Protein AF-A0A0S1RTT5-F1 (afdb_monomer)

Structure (mmCIF, N/CA/C/O backbone):
data_AF-A0A0S1RTT5-F1
#
_entry.id   AF-A0A0S1RTT5-F1
#
loop_
_atom_site.group_PDB
_atom_site.id
_atom_site.type_symbol
_atom_site.label_atom_id
_atom_site.label_alt_id
_atom_site.label_comp_id
_atom_site.label_asym_id
_atom_site.label_entity_id
_atom_site.label_seq_id
_atom_site.pdbx_PDB_ins_code
_atom_site.Cartn_x
_atom_site.Cartn_y
_atom_site.Cartn_z
_atom_site.occupancy
_atom_site.B_iso_or_equiv
_atom_site.auth_seq_id
_atom_site.auth_comp_id
_atom_site.auth_asym_id
_atom_site.auth_atom_id
_atom_site.pdbx_PDB_model_num
ATOM 1 N N . ARG A 1 1 ? -15.725 -3.864 20.107 1.00 83.31 1 ARG A N 1
ATOM 2 C CA . ARG A 1 1 ? -15.408 -2.866 21.164 1.00 83.31 1 ARG A CA 1
ATOM 3 C C . ARG A 1 1 ? -13.893 -2.830 21.375 1.00 83.31 1 ARG A C 1
ATOM 5 O O . ARG A 1 1 ? -13.273 -3.874 21.237 1.00 83.31 1 ARG A O 1
ATOM 12 N N . ILE A 1 2 ? -13.290 -1.666 21.644 1.00 86.31 2 ILE A N 1
ATOM 13 C CA . ILE A 1 2 ? -11.880 -1.588 22.083 1.00 86.31 2 ILE A CA 1
ATOM 14 C C . ILE A 1 2 ? -11.825 -2.014 23.551 1.00 86.31 2 ILE A C 1
ATOM 16 O O . ILE A 1 2 ? -12.569 -1.468 24.365 1.00 86.31 2 ILE A O 1
ATOM 20 N N . LEU A 1 3 ? -11.019 -3.033 23.853 1.00 90.19 3 LEU A N 1
ATOM 21 C CA . LEU A 1 3 ? -10.910 -3.609 25.198 1.00 90.19 3 LEU A CA 1
ATOM 22 C C . LEU A 1 3 ? -9.816 -2.930 26.029 1.00 90.19 3 LEU A C 1
ATOM 24 O O . LEU A 1 3 ? -9.979 -2.773 27.232 1.00 90.19 3 LEU A O 1
ATOM 28 N N . PHE A 1 4 ? -8.739 -2.493 25.376 1.00 90.25 4 PHE A N 1
ATOM 29 C CA . PHE A 1 4 ? -7.617 -1.794 25.987 1.00 90.25 4 PHE A CA 1
ATOM 30 C C . PHE A 1 4 ? -7.040 -0.781 24.992 1.00 90.25 4 PHE A C 1
ATOM 32 O O . PHE A 1 4 ? -6.995 -1.053 23.791 1.00 90.25 4 PHE A O 1
ATOM 39 N N . GLN A 1 5 ? -6.624 0.382 25.488 1.00 89.00 5 GLN A N 1
ATOM 40 C CA . GLN A 1 5 ? -5.957 1.424 24.711 1.00 89.00 5 GLN A CA 1
ATOM 41 C C . GLN A 1 5 ? -4.853 2.039 25.571 1.00 89.00 5 GLN A C 1
ATOM 43 O O . GLN A 1 5 ? -5.109 2.451 26.700 1.00 89.00 5 GLN A O 1
ATOM 48 N N . GLN A 1 6 ? -3.648 2.130 25.015 1.00 90.75 6 GLN A N 1
ATOM 49 C CA . GLN A 1 6 ? -2.505 2.805 25.622 1.00 90.75 6 GLN A CA 1
ATOM 50 C C . GLN A 1 6 ? -2.054 3.944 24.700 1.00 90.75 6 GLN A C 1
ATOM 52 O O . GLN A 1 6 ? -1.915 3.743 23.497 1.00 90.75 6 GLN A O 1
ATOM 57 N N . GLY A 1 7 ? -1.851 5.135 25.268 1.00 88.06 7 GLY A N 1
ATOM 58 C CA . GLY A 1 7 ? -1.634 6.385 24.529 1.00 88.06 7 GLY A CA 1
ATOM 59 C C . GLY A 1 7 ? -2.760 7.395 24.767 1.00 88.06 7 GLY A C 1
ATOM 60 O O . GLY A 1 7 ? -3.819 7.051 25.298 1.00 88.06 7 GLY A O 1
ATOM 61 N N . THR A 1 8 ? -2.534 8.663 24.410 1.00 92.38 8 THR A N 1
ATOM 62 C CA . THR A 1 8 ? -3.574 9.691 24.553 1.00 92.38 8 THR A CA 1
ATOM 63 C C . THR A 1 8 ? -4.685 9.459 23.533 1.00 92.38 8 THR A C 1
ATOM 65 O O . THR A 1 8 ? -4.443 8.991 22.420 1.00 92.38 8 THR A O 1
ATOM 68 N N . GLN A 1 9 ? -5.921 9.819 23.888 1.00 88.00 9 GLN A N 1
ATOM 69 C CA . GLN A 1 9 ? -7.044 9.749 22.950 1.00 88.00 9 GLN A CA 1
ATOM 70 C C . GLN A 1 9 ? -6.762 10.551 21.672 1.00 88.00 9 GLN A C 1
ATOM 72 O O . GLN A 1 9 ? -7.112 10.104 20.584 1.00 88.00 9 GLN A O 1
ATOM 77 N N . GLN A 1 10 ? -6.076 11.689 21.810 1.00 93.06 10 GLN A N 1
ATOM 78 C CA . GLN A 1 10 ? -5.618 12.496 20.686 1.00 93.06 10 GLN A CA 1
ATOM 79 C C . GLN A 1 10 ? -4.647 11.719 19.791 1.00 93.06 10 GLN A C 1
ATOM 81 O O . GLN A 1 10 ? -4.915 11.600 18.604 1.00 93.06 10 GLN A O 1
ATOM 86 N N . ALA A 1 11 ? -3.583 11.124 20.339 1.00 92.75 11 ALA A N 1
ATOM 87 C CA . ALA A 1 11 ? -2.599 10.387 19.542 1.00 92.75 11 ALA A CA 1
ATOM 88 C C . ALA A 1 11 ? -3.215 9.184 18.805 1.00 92.75 11 ALA A C 1
ATOM 90 O O . ALA A 1 11 ? -2.835 8.878 17.678 1.00 92.75 11 ALA A O 1
ATOM 91 N N . CYS A 1 12 ? -4.201 8.510 19.407 1.00 94.94 12 CYS A N 1
ATOM 92 C CA . CYS A 1 12 ? -4.910 7.407 18.757 1.00 94.94 12 CYS A CA 1
ATOM 93 C C . CYS A 1 12 ? -5.889 7.868 17.656 1.00 94.94 12 CYS A C 1
ATOM 95 O O . CYS A 1 12 ? -6.221 7.074 16.774 1.00 94.94 12 CYS A O 1
ATOM 97 N N . ALA A 1 13 ? -6.360 9.117 17.707 1.00 95.81 13 ALA A N 1
ATOM 98 C CA . ALA A 1 13 ? -7.308 9.691 16.750 1.00 95.81 13 ALA A CA 1
ATOM 99 C C . ALA A 1 13 ? -6.643 10.563 15.669 1.00 95.81 13 ALA A C 1
ATOM 101 O O . ALA A 1 13 ? -7.240 10.795 14.617 1.00 95.81 13 ALA A O 1
ATOM 102 N N . GLU A 1 14 ? -5.423 11.039 15.907 1.00 97.69 14 GLU A N 1
ATOM 103 C CA . GLU A 1 14 ? -4.662 11.853 14.966 1.00 97.69 14 GLU A CA 1
ATOM 104 C C . GLU A 1 14 ? -4.209 11.023 13.762 1.00 97.69 14 GLU A C 1
ATOM 106 O O . GLU A 1 14 ? -3.814 9.861 13.889 1.00 97.69 14 GLU A O 1
ATOM 111 N N . ARG A 1 15 ? -4.310 11.610 12.565 1.00 98.31 15 ARG A N 1
ATOM 112 C CA . ARG A 1 15 ? -3.986 10.925 11.312 1.00 98.31 15 ARG A CA 1
ATOM 113 C C . ARG A 1 15 ? -2.555 11.220 10.877 1.00 98.31 15 ARG A C 1
ATOM 115 O O . ARG A 1 15 ? -2.163 12.377 10.754 1.00 98.31 15 ARG A O 1
ATOM 122 N N . TYR A 1 16 ? -1.834 10.169 10.504 1.00 97.38 16 TYR A N 1
ATOM 123 C CA . TYR A 1 16 ? -0.461 10.231 10.005 1.00 97.38 16 TYR A CA 1
ATOM 124 C C . TYR A 1 16 ? -0.344 9.554 8.644 1.00 97.38 16 TYR A C 1
ATOM 126 O O . TYR A 1 16 ? -1.254 8.852 8.203 1.00 97.38 16 TYR A O 1
ATOM 134 N N . THR A 1 17 ? 0.786 9.746 7.963 1.00 97.50 17 THR A N 1
ATOM 135 C CA . THR A 1 17 ? 1.080 8.969 6.753 1.00 97.50 17 THR A CA 1
ATOM 136 C C . THR A 1 17 ? 1.151 7.478 7.106 1.00 97.50 17 THR A C 1
ATOM 138 O O . THR A 1 17 ? 1.839 7.127 8.065 1.00 97.50 17 THR A O 1
ATOM 141 N N . PRO A 1 18 ? 0.486 6.578 6.362 1.00 98.31 18 PRO A N 1
ATOM 142 C CA . PRO A 1 18 ? 0.557 5.148 6.664 1.00 98.31 18 PRO A CA 1
ATOM 143 C C . PRO A 1 18 ? 1.911 4.525 6.292 1.00 98.31 18 PRO A C 1
ATOM 145 O O . PRO A 1 18 ? 2.265 3.463 6.812 1.00 98.31 18 PRO A O 1
ATOM 148 N N . ALA A 1 19 ? 2.669 5.158 5.389 1.00 98.38 19 ALA A N 1
ATOM 149 C CA . ALA A 1 19 ? 3.922 4.636 4.855 1.00 98.38 19 ALA A CA 1
ATOM 150 C C . ALA A 1 19 ? 3.753 3.173 4.399 1.00 98.38 19 ALA A C 1
ATOM 152 O O . ALA A 1 19 ? 2.760 2.817 3.760 1.00 98.38 19 ALA A O 1
ATOM 153 N N . SER A 1 20 ? 4.707 2.304 4.727 1.00 98.00 20 SER A N 1
ATOM 154 C CA . SER A 1 20 ? 4.697 0.904 4.302 1.00 98.00 20 SER A CA 1
ATOM 155 C C . SER A 1 20 ? 3.563 0.054 4.883 1.00 98.00 20 SER A C 1
ATOM 157 O O . SER A 1 20 ? 3.318 -1.019 4.341 1.00 98.00 20 SER A O 1
ATOM 159 N N . THR A 1 21 ? 2.828 0.510 5.907 1.00 98.31 21 THR A N 1
ATOM 160 C CA . THR A 1 21 ? 1.648 -0.236 6.397 1.00 98.31 21 THR A CA 1
ATOM 161 C C . THR A 1 21 ? 0.533 -0.297 5.349 1.00 98.31 21 THR A C 1
ATOM 163 O O . THR A 1 21 ? -0.244 -1.248 5.313 1.00 98.31 21 THR A O 1
ATOM 166 N N . PHE A 1 22 ? 0.510 0.654 4.409 1.00 98.75 22 PHE A N 1
ATOM 167 C CA . PHE A 1 22 ? -0.460 0.679 3.317 1.00 98.75 22 PHE A CA 1
ATOM 168 C C . PHE A 1 22 ? -0.280 -0.463 2.300 1.00 98.75 22 PHE A C 1
ATOM 170 O O . PHE A 1 22 ? -1.185 -0.730 1.510 1.00 98.75 22 PHE A O 1
ATOM 177 N N . LYS A 1 23 ? 0.850 -1.190 2.332 1.00 98.75 23 LYS A N 1
ATOM 178 C CA . LYS A 1 23 ? 1.088 -2.348 1.454 1.00 98.75 23 LYS A CA 1
ATOM 179 C C . LYS A 1 23 ? 0.005 -3.420 1.583 1.00 98.75 23 LYS A C 1
ATOM 181 O O . LYS A 1 23 ? -0.328 -4.037 0.581 1.00 98.75 23 LYS A O 1
ATOM 186 N N . LEU A 1 24 ? -0.588 -3.583 2.766 1.00 98.69 24 LEU A N 1
ATOM 187 C CA . LEU A 1 24 ? -1.707 -4.503 2.984 1.00 98.69 24 LEU A CA 1
ATOM 188 C C . LEU A 1 24 ? -2.944 -4.111 2.163 1.00 98.69 24 LEU A C 1
ATOM 190 O O . LEU A 1 24 ? -3.551 -4.950 1.503 1.00 98.69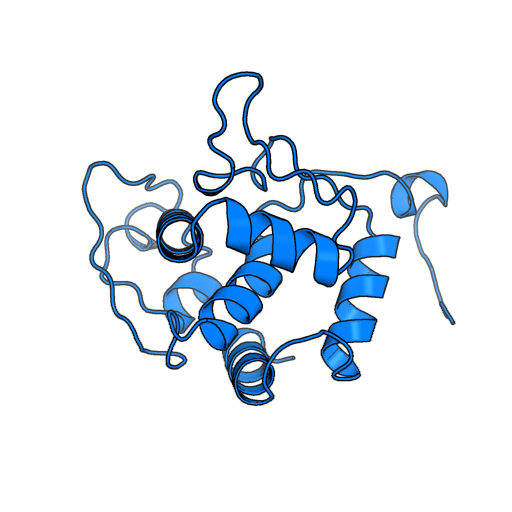 24 LEU A O 1
ATOM 194 N N . ALA A 1 25 ? -3.281 -2.819 2.132 1.00 98.69 25 ALA A N 1
ATOM 195 C CA . ALA A 1 25 ? -4.367 -2.319 1.298 1.00 98.69 25 ALA A CA 1
ATOM 196 C C . ALA A 1 25 ? -4.038 -2.486 -0.195 1.00 98.69 25 ALA A C 1
ATOM 198 O O . ALA A 1 25 ? -4.873 -2.983 -0.944 1.00 98.69 25 ALA A O 1
ATOM 199 N N . ILE A 1 26 ? -2.811 -2.156 -0.62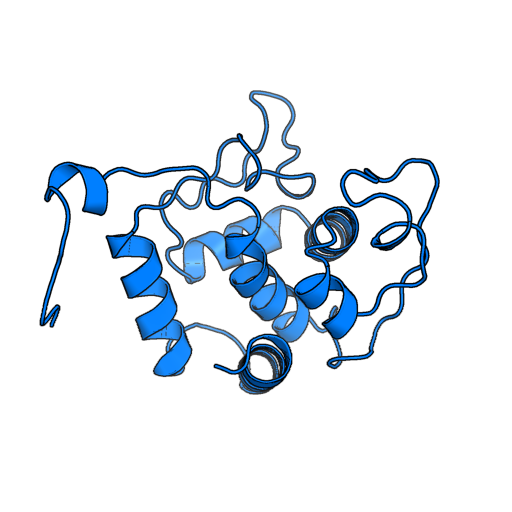2 1.00 98.81 26 ILE A N 1
ATOM 200 C CA . ILE A 1 26 ? -2.367 -2.351 -2.015 1.00 98.81 26 ILE A CA 1
ATOM 201 C C . ILE A 1 26 ? -2.421 -3.833 -2.418 1.00 98.81 26 ILE A C 1
ATOM 203 O O . ILE A 1 26 ? -2.825 -4.129 -3.540 1.00 98.81 26 ILE A O 1
ATOM 207 N N . ALA A 1 27 ? -2.061 -4.760 -1.527 1.00 98.75 27 ALA A N 1
ATOM 208 C CA . ALA A 1 27 ? -2.111 -6.195 -1.798 1.00 98.75 27 ALA A CA 1
ATOM 209 C C . ALA A 1 27 ? -3.547 -6.661 -2.076 1.00 98.75 27 ALA A C 1
ATOM 211 O O . ALA A 1 27 ? -3.785 -7.307 -3.093 1.00 98.75 27 ALA A O 1
ATOM 212 N N . LEU A 1 28 ? -4.514 -6.243 -1.249 1.00 98.81 28 LEU A N 1
ATOM 213 C CA . LEU A 1 28 ? -5.938 -6.529 -1.467 1.00 98.81 28 LEU A CA 1
ATOM 214 C C . LEU A 1 28 ? -6.433 -5.969 -2.808 1.00 98.81 28 LEU A C 1
ATOM 216 O O . LEU A 1 28 ? -7.112 -6.669 -3.554 1.00 98.81 28 LEU A O 1
ATOM 220 N N . MET A 1 29 ? -6.067 -4.726 -3.139 1.00 98.81 29 MET A N 1
ATOM 221 C CA . MET A 1 29 ? -6.443 -4.087 -4.409 1.00 98.81 29 MET A CA 1
ATOM 222 C C . MET A 1 29 ? -5.852 -4.817 -5.617 1.00 98.81 29 MET A C 1
ATOM 224 O O . MET A 1 29 ? -6.546 -5.070 -6.601 1.00 98.81 29 MET A O 1
ATOM 228 N N . GLY A 1 30 ? -4.556 -5.129 -5.549 1.00 98.81 30 GLY A N 1
ATOM 229 C CA . GLY A 1 30 ? -3.824 -5.801 -6.613 1.00 98.81 30 GLY A CA 1
ATOM 230 C C . GLY A 1 30 ? -4.341 -7.215 -6.849 1.00 98.81 30 GLY A C 1
ATOM 231 O O . GLY A 1 30 ? -4.506 -7.612 -7.999 1.00 98.81 30 GLY A O 1
ATOM 232 N N . ALA A 1 31 ? -4.658 -7.942 -5.780 1.00 98.69 31 ALA A N 1
ATOM 233 C CA . ALA A 1 31 ? -5.231 -9.278 -5.862 1.00 98.69 31 ALA A CA 1
ATOM 234 C C . ALA A 1 31 ? -6.652 -9.262 -6.446 1.00 98.69 31 ALA A C 1
ATOM 236 O O . ALA A 1 31 ? -6.949 -10.003 -7.382 1.00 98.69 31 ALA A O 1
ATOM 237 N N . ASP A 1 32 ? -7.525 -8.372 -5.962 1.00 98.88 32 ASP A N 1
ATOM 238 C CA . ASP A 1 32 ? -8.910 -8.278 -6.444 1.00 98.88 32 ASP A CA 1
ATOM 239 C C . ASP A 1 32 ? -8.990 -7.923 -7.939 1.00 98.88 32 ASP A C 1
ATOM 241 O O . ASP A 1 32 ? -9.793 -8.484 -8.702 1.00 98.88 32 ASP A O 1
ATOM 245 N N . ALA A 1 33 ? -8.089 -7.035 -8.370 1.00 98.62 33 ALA A N 1
ATOM 246 C CA . ALA A 1 33 ? -7.928 -6.616 -9.755 1.00 98.62 33 ALA A CA 1
ATOM 247 C C . ALA A 1 33 ? -7.192 -7.640 -10.643 1.00 98.62 33 ALA A C 1
ATOM 249 O O . ALA A 1 33 ? -7.096 -7.407 -11.848 1.00 98.62 33 ALA A O 1
ATOM 250 N N . GLY A 1 34 ? -6.677 -8.742 -10.083 1.00 98.38 34 GLY A N 1
ATOM 251 C CA . GLY A 1 34 ? -5.931 -9.777 -10.811 1.00 98.38 34 GLY A CA 1
ATOM 252 C C . GLY A 1 34 ? -4.507 -9.380 -11.223 1.00 98.38 34 GLY A C 1
ATOM 253 O O . GLY A 1 34 ? -3.914 -10.033 -12.074 1.00 98.38 34 GLY A O 1
ATOM 254 N N . ILE A 1 35 ? -3.958 -8.307 -10.648 1.00 98.69 35 ILE A N 1
ATOM 255 C CA . ILE A 1 35 ? -2.573 -7.859 -10.869 1.00 98.69 35 ILE A CA 1
ATOM 256 C C . ILE A 1 35 ? -1.603 -8.747 -10.087 1.00 98.69 35 ILE A C 1
ATOM 258 O O . ILE A 1 35 ? -0.544 -9.100 -10.598 1.00 98.69 35 ILE A O 1
ATOM 262 N N . LEU A 1 36 ? -1.965 -9.095 -8.850 1.00 98.62 36 LEU A N 1
ATOM 263 C CA . LEU A 1 36 ? -1.221 -10.026 -8.007 1.00 98.62 36 LEU A CA 1
ATOM 264 C C . LEU A 1 36 ? -1.947 -11.367 -8.040 1.00 98.62 36 LEU A C 1
ATOM 266 O O . LEU A 1 36 ? -3.117 -11.438 -7.669 1.00 98.62 36 LEU A O 1
ATOM 270 N N . GLN A 1 37 ? -1.271 -12.405 -8.520 1.00 97.69 37 GLN A N 1
ATOM 271 C CA . GLN A 1 37 ? -1.892 -13.706 -8.793 1.00 97.69 37 GLN A CA 1
ATOM 272 C C . GLN A 1 37 ? -1.590 -14.732 -7.696 1.00 97.69 37 GLN A C 1
ATOM 274 O O . GLN A 1 37 ? -2.351 -15.675 -7.501 1.00 97.69 37 GLN A O 1
ATOM 279 N N . GLY A 1 38 ? -0.513 -14.523 -6.941 1.00 97.75 38 GLY A N 1
ATOM 280 C CA . GLY A 1 38 ? -0.128 -15.374 -5.824 1.00 97.75 38 GLY A CA 1
ATOM 281 C C . GLY A 1 38 ? 1.056 -14.795 -5.048 1.00 97.75 38 GLY A C 1
ATOM 282 O O . GLY A 1 38 ? 1.554 -13.725 -5.392 1.00 97.75 38 GLY A O 1
ATOM 283 N N . PRO A 1 39 ? 1.555 -15.489 -4.013 1.00 97.75 39 PRO A N 1
ATOM 284 C CA . PRO A 1 39 ? 2.684 -15.008 -3.215 1.00 97.75 39 PRO A CA 1
ATOM 285 C C . PRO A 1 39 ? 3.986 -14.893 -4.023 1.00 97.75 39 PRO A C 1
ATOM 287 O O . PRO A 1 39 ? 4.852 -14.100 -3.670 1.00 97.75 39 PRO A O 1
ATOM 290 N N . HIS A 1 40 ? 4.104 -15.632 -5.128 1.00 98.44 40 HIS A N 1
ATOM 291 C CA . HIS A 1 40 ? 5.295 -15.663 -5.981 1.00 98.44 40 HIS A CA 1
ATOM 292 C C . HIS A 1 40 ? 5.036 -15.181 -7.421 1.00 98.44 40 HIS A C 1
ATOM 294 O O . HIS A 1 40 ? 5.886 -15.360 -8.290 1.00 98.44 40 HIS A O 1
ATOM 300 N N . GLU A 1 41 ? 3.875 -14.566 -7.693 1.00 97.75 41 GLU A N 1
ATOM 301 C CA . GLU A 1 41 ? 3.505 -14.111 -9.039 1.00 97.75 41 GLU A CA 1
ATOM 302 C C . GLU A 1 41 ? 2.674 -12.809 -9.015 1.00 97.75 41 GLU A C 1
ATOM 304 O O . GLU A 1 41 ? 1.670 -12.731 -8.296 1.00 97.75 41 GLU A O 1
ATOM 309 N N . PRO A 1 42 ? 3.025 -11.787 -9.823 1.00 98.56 42 PRO A N 1
ATOM 310 C CA . PRO A 1 42 ? 4.109 -11.749 -10.812 1.00 98.56 42 PRO A CA 1
ATOM 311 C C . PRO A 1 42 ? 5.493 -11.496 -10.200 1.00 98.56 42 PRO A C 1
ATOM 313 O O . PRO A 1 42 ? 5.618 -10.908 -9.134 1.00 98.56 42 PRO A O 1
ATOM 316 N N . VAL A 1 43 ? 6.548 -11.889 -10.917 1.00 98.75 43 VAL A N 1
ATOM 317 C CA . VAL A 1 43 ? 7.917 -11.438 -10.627 1.00 98.75 43 VAL A CA 1
ATOM 318 C C . VAL A 1 43 ? 8.218 -10.225 -11.500 1.00 98.75 43 VAL A C 1
ATOM 320 O O . VAL A 1 43 ? 8.133 -10.301 -12.728 1.00 98.75 43 VAL A O 1
ATOM 323 N N . TRP A 1 44 ? 8.616 -9.114 -10.887 1.00 98.69 44 TRP A N 1
ATOM 324 C CA . TRP A 1 44 ? 9.106 -7.935 -11.602 1.00 98.69 44 TRP A CA 1
ATOM 325 C C . TRP A 1 44 ? 10.584 -7.696 -11.318 1.00 98.69 44 TRP A C 1
ATOM 327 O O . TRP A 1 44 ? 11.073 -7.908 -10.207 1.00 98.69 44 TRP A O 1
ATOM 337 N N . ASN A 1 45 ? 11.302 -7.238 -12.341 1.00 98.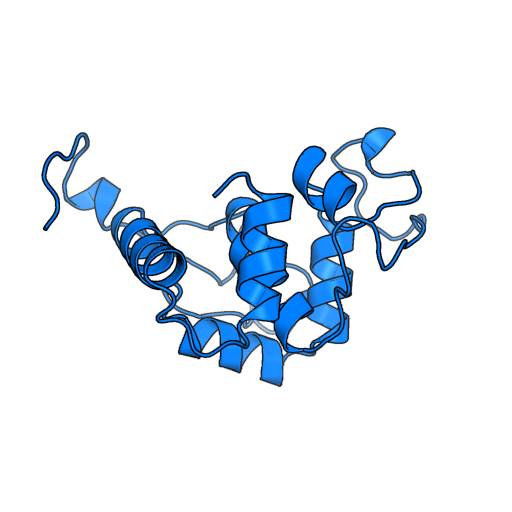38 45 ASN A N 1
ATOM 338 C CA . ASN A 1 45 ? 12.717 -6.906 -12.236 1.00 98.38 45 ASN A CA 1
ATOM 339 C C . ASN A 1 45 ? 12.894 -5.439 -11.848 1.00 98.38 45 ASN A C 1
ATOM 341 O O . ASN A 1 45 ? 12.181 -4.562 -12.340 1.00 98.38 45 ASN A O 1
ATOM 345 N N . TYR A 1 46 ? 13.887 -5.179 -11.002 1.00 98.25 46 TYR A N 1
ATOM 346 C CA . TYR A 1 46 ? 14.317 -3.822 -10.695 1.00 98.25 46 TYR A CA 1
ATOM 347 C C . TYR A 1 46 ? 14.788 -3.091 -11.962 1.00 98.25 46 TYR A C 1
ATOM 349 O O . TYR A 1 46 ? 15.444 -3.678 -12.825 1.00 98.25 46 TYR A O 1
ATOM 357 N N . GLN A 1 47 ? 14.496 -1.793 -12.040 1.00 97.88 47 GLN A N 1
ATOM 358 C CA . GLN A 1 47 ? 15.036 -0.891 -13.054 1.00 97.88 47 GLN A CA 1
ATOM 359 C C . GLN A 1 47 ? 15.811 0.238 -12.368 1.00 97.88 47 GLN A C 1
ATOM 361 O O . GLN A 1 47 ? 15.342 0.727 -11.344 1.00 97.88 47 GLN A O 1
ATOM 366 N N . PRO A 1 48 ? 16.930 0.729 -12.938 1.00 95.69 48 PRO A N 1
ATOM 367 C CA . PRO A 1 48 ? 17.731 1.799 -12.330 1.00 95.69 48 PRO A CA 1
ATOM 368 C C . PRO A 1 48 ? 16.977 3.098 -12.002 1.00 95.69 48 PRO A C 1
ATOM 370 O O . PRO A 1 48 ? 17.455 3.885 -11.197 1.00 95.69 48 PRO A O 1
ATOM 373 N N . ALA A 1 49 ? 15.819 3.338 -12.627 1.00 96.06 49 ALA A N 1
ATOM 374 C CA . ALA A 1 49 ? 14.968 4.496 -12.353 1.00 96.06 49 ALA A CA 1
ATOM 375 C C . ALA A 1 49 ? 14.059 4.327 -11.117 1.00 96.06 49 ALA A C 1
ATOM 377 O O . ALA A 1 49 ? 13.391 5.278 -10.712 1.00 96.06 49 ALA A O 1
ATOM 378 N N . TYR A 1 50 ? 13.968 3.124 -10.547 1.00 97.44 50 TYR A N 1
ATOM 379 C CA . TYR A 1 50 ? 13.139 2.849 -9.377 1.00 97.44 50 TYR A CA 1
ATOM 380 C C . TYR A 1 50 ? 13.863 3.260 -8.090 1.00 97.44 50 TYR A C 1
ATOM 382 O O . TYR A 1 50 ? 15.084 3.146 -8.024 1.00 97.44 50 TYR A O 1
ATOM 390 N N . PRO A 1 51 ? 13.143 3.707 -7.042 1.00 95.88 51 PRO A N 1
ATOM 391 C CA . PRO A 1 51 ? 13.770 3.965 -5.750 1.00 95.88 51 PRO A CA 1
ATOM 392 C C . PRO A 1 51 ? 14.404 2.682 -5.202 1.00 95.88 51 PRO A C 1
ATOM 394 O O . PRO A 1 51 ? 13.778 1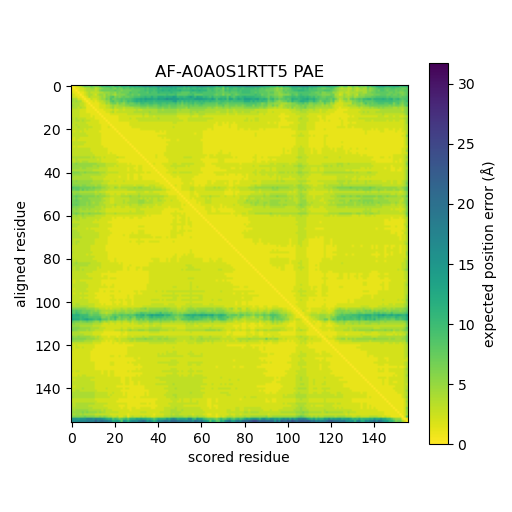.625 -5.249 1.00 95.88 51 PRO A O 1
ATOM 397 N N . ASP A 1 52 ? 15.602 2.776 -4.631 1.00 95.44 52 ASP A N 1
ATOM 398 C CA . ASP A 1 52 ? 16.380 1.657 -4.084 1.00 95.44 52 ASP A CA 1
ATOM 399 C C . ASP A 1 52 ? 16.763 1.874 -2.611 1.00 95.44 52 ASP A C 1
ATOM 401 O O . ASP A 1 52 ? 17.804 1.421 -2.146 1.00 95.44 52 ASP A O 1
ATOM 405 N N . TRP A 1 53 ? 15.889 2.526 -1.836 1.00 95.75 53 TRP A N 1
ATOM 406 C CA . TRP A 1 53 ? 16.137 2.880 -0.428 1.00 95.75 53 TRP A CA 1
ATOM 407 C C . TRP A 1 53 ? 16.500 1.685 0.471 1.00 95.75 53 TRP A C 1
ATOM 409 O O . TRP A 1 53 ? 17.135 1.868 1.506 1.00 95.75 53 TRP A O 1
ATOM 419 N N . GLY A 1 54 ? 16.102 0.466 0.089 1.00 95.00 54 GLY A N 1
ATOM 420 C CA . GLY A 1 54 ? 16.477 -0.784 0.760 1.00 95.00 54 GLY A CA 1
ATOM 421 C C . GLY A 1 54 ? 17.776 -1.431 0.259 1.00 95.00 54 GLY A C 1
ATOM 422 O O . GLY A 1 54 ? 18.043 -2.586 0.594 1.00 95.00 54 GLY A O 1
ATOM 423 N N . GLY A 1 55 ? 18.562 -0.736 -0.565 1.00 96.44 55 GLY A N 1
ATOM 424 C CA . GLY A 1 55 ? 19.833 -1.203 -1.113 1.00 96.44 55 GLY A CA 1
ATOM 425 C C . GLY A 1 55 ? 19.696 -2.448 -1.991 1.00 96.44 55 GLY A C 1
ATOM 426 O O . GLY A 1 55 ? 18.721 -2.621 -2.726 1.00 96.44 55 GLY A O 1
ATOM 427 N N . ASP A 1 56 ? 20.672 -3.353 -1.892 1.00 96.44 56 ASP A N 1
ATOM 428 C CA . ASP A 1 56 ? 20.741 -4.581 -2.699 1.00 96.44 56 ASP A CA 1
ATOM 429 C C . ASP A 1 56 ? 19.490 -5.453 -2.612 1.00 96.44 56 ASP A C 1
ATOM 431 O O . ASP A 1 56 ? 19.136 -6.115 -3.587 1.00 96.44 56 ASP A O 1
ATOM 435 N N . ALA A 1 57 ? 18.777 -5.426 -1.483 1.00 96.50 57 ALA A N 1
ATOM 436 C CA . ALA A 1 57 ? 17.549 -6.192 -1.324 1.00 96.50 57 ALA A CA 1
ATOM 437 C C . ALA A 1 57 ? 16.469 -5.781 -2.342 1.00 96.50 57 ALA A C 1
ATOM 439 O O . ALA A 1 57 ? 15.711 -6.647 -2.790 1.00 96.50 57 ALA A O 1
ATOM 440 N N . TRP A 1 58 ? 16.423 -4.496 -2.715 1.00 98.25 58 TRP A N 1
ATOM 441 C CA . TRP A 1 58 ? 15.454 -3.918 -3.654 1.00 98.25 58 TRP A CA 1
ATOM 442 C C . TRP A 1 58 ? 15.908 -3.993 -5.115 1.00 98.25 58 TRP A C 1
ATOM 444 O O . TRP A 1 58 ? 15.078 -3.817 -6.005 1.00 98.25 58 TRP A O 1
ATOM 454 N N . ARG A 1 59 ? 17.190 -4.288 -5.373 1.00 98.19 59 ARG A N 1
ATOM 455 C CA . ARG A 1 59 ? 17.783 -4.391 -6.721 1.00 98.19 59 ARG A CA 1
ATOM 456 C C . ARG A 1 59 ? 17.747 -5.812 -7.295 1.00 98.19 59 ARG A C 1
ATOM 458 O O . ARG A 1 59 ? 18.532 -6.157 -8.170 1.00 98.19 59 ARG A O 1
ATOM 465 N N . GLN A 1 60 ? 16.842 -6.645 -6.787 1.00 97.31 60 GLN A N 1
ATOM 466 C CA . GLN A 1 60 ? 16.667 -8.043 -7.182 1.00 97.31 60 GLN A CA 1
ATOM 467 C C . GLN A 1 60 ? 15.264 -8.264 -7.762 1.00 97.31 60 GLN A C 1
ATOM 469 O O . GLN A 1 60 ? 14.347 -7.501 -7.429 1.00 97.31 60 GLN A O 1
ATOM 474 N N . PRO A 1 61 ? 15.068 -9.312 -8.587 1.00 98.56 61 PRO A N 1
ATOM 475 C CA . PRO A 1 61 ? 13.733 -9.766 -8.953 1.00 98.56 61 PRO A CA 1
ATOM 476 C C . PRO A 1 61 ? 12.874 -9.909 -7.697 1.00 98.56 61 PRO A C 1
ATOM 478 O O . PRO A 1 61 ? 13.301 -10.493 -6.696 1.00 98.56 61 PRO A O 1
ATOM 481 N N . THR A 1 62 ? 11.700 -9.296 -7.727 1.00 98.81 62 THR A N 1
ATOM 482 C CA . THR A 1 62 ? 10.805 -9.210 -6.576 1.00 98.81 62 THR A CA 1
ATOM 483 C C . THR A 1 62 ? 9.450 -9.753 -6.977 1.00 98.81 62 THR A C 1
ATOM 485 O O . THR A 1 62 ? 8.905 -9.356 -8.001 1.00 98.81 62 THR A O 1
ATOM 488 N N . ASP A 1 63 ? 8.946 -10.674 -6.168 1.00 98.81 63 ASP A N 1
ATOM 489 C CA . ASP A 1 63 ? 7.583 -11.192 -6.184 1.00 98.81 63 ASP A CA 1
ATOM 490 C C . ASP A 1 63 ? 6.783 -10.604 -4.999 1.00 98.81 63 ASP A C 1
ATOM 492 O O . ASP A 1 63 ? 7.354 -9.860 -4.188 1.00 98.81 63 ASP A O 1
ATOM 496 N N . PRO A 1 64 ? 5.477 -10.896 -4.848 1.00 98.75 64 PRO A N 1
ATOM 497 C CA . PRO A 1 64 ? 4.688 -10.361 -3.739 1.00 98.75 64 PRO A CA 1
ATOM 498 C C . PRO A 1 64 ? 5.227 -10.717 -2.343 1.00 98.75 64 PRO A C 1
ATOM 500 O O . PRO A 1 64 ? 5.254 -9.856 -1.462 1.00 98.75 64 PRO A O 1
ATOM 503 N N . ALA A 1 65 ? 5.724 -11.936 -2.130 1.00 98.31 65 ALA A N 1
ATOM 504 C CA . ALA A 1 65 ? 6.301 -12.360 -0.854 1.00 98.31 65 ALA A CA 1
ATOM 505 C C . ALA A 1 65 ? 7.553 -11.543 -0.501 1.00 98.31 65 ALA A C 1
ATOM 507 O O . ALA A 1 65 ? 7.684 -11.013 0.608 1.00 98.31 65 ALA A O 1
ATOM 508 N N . ARG A 1 66 ? 8.466 -11.366 -1.460 1.00 98.31 66 ARG A N 1
ATOM 509 C CA . ARG A 1 66 ? 9.666 -10.539 -1.312 1.00 98.31 66 ARG A CA 1
ATOM 510 C C . ARG A 1 66 ? 9.306 -9.065 -1.137 1.00 98.31 66 ARG A C 1
ATOM 512 O O . ARG A 1 66 ? 9.933 -8.380 -0.324 1.00 98.31 66 ARG A O 1
ATOM 519 N N . TRP A 1 67 ? 8.301 -8.584 -1.866 1.00 98.62 67 TRP A N 1
ATOM 520 C CA . TRP A 1 67 ? 7.794 -7.220 -1.764 1.00 98.62 67 TRP A CA 1
ATOM 521 C C . TRP A 1 67 ? 7.402 -6.881 -0.326 1.00 98.62 67 TRP A C 1
ATOM 523 O O . TRP A 1 67 ? 7.843 -5.849 0.194 1.00 98.62 67 TRP A O 1
ATOM 533 N N . ILE A 1 68 ? 6.633 -7.754 0.327 1.00 98.38 68 ILE A N 1
ATOM 534 C CA . ILE A 1 68 ? 6.223 -7.557 1.719 1.00 98.38 68 ILE A CA 1
ATOM 535 C C . ILE A 1 68 ? 7.413 -7.729 2.668 1.00 98.38 68 ILE A C 1
ATOM 537 O O . ILE A 1 68 ? 7.680 -6.821 3.458 1.00 98.38 68 ILE A O 1
ATOM 541 N N . LYS A 1 69 ? 8.201 -8.803 2.521 1.00 97.69 69 LYS A N 1
ATOM 542 C CA . LYS A 1 69 ? 9.355 -9.106 3.390 1.00 97.69 69 LYS A CA 1
ATOM 543 C C . LYS A 1 69 ? 10.385 -7.977 3.469 1.00 97.69 69 LYS A C 1
ATOM 545 O O . LYS A 1 69 ? 10.861 -7.657 4.554 1.00 97.69 69 LYS A O 1
ATOM 550 N N . TYR A 1 70 ? 10.742 -7.376 2.334 1.00 98.12 70 TYR A N 1
ATOM 551 C CA . TYR A 1 70 ? 11.749 -6.306 2.271 1.00 98.12 70 TYR A CA 1
ATOM 552 C C . TYR A 1 70 ? 11.137 -4.914 2.118 1.00 98.12 70 TYR A C 1
ATOM 554 O O . TYR A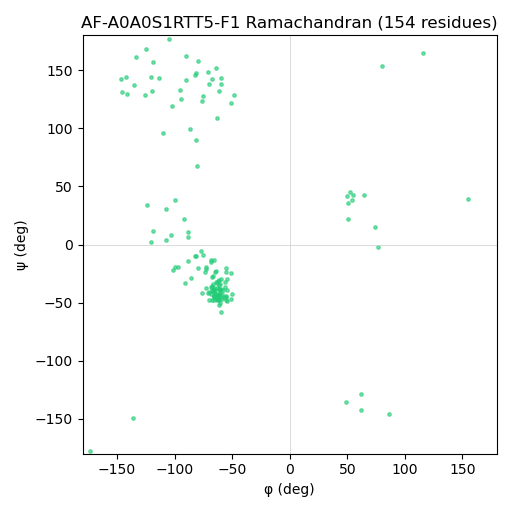 1 70 ? 11.857 -3.936 1.912 1.00 98.12 70 TYR A O 1
ATOM 562 N N . SER A 1 71 ? 9.810 -4.805 2.224 1.00 97.94 71 SER A N 1
ATOM 563 C CA . SER A 1 71 ? 9.076 -3.545 2.133 1.00 97.94 71 SER A CA 1
ATOM 564 C C . SER A 1 71 ? 9.369 -2.752 0.847 1.00 97.94 71 SER A C 1
ATOM 566 O O . SER A 1 71 ? 9.405 -1.520 0.868 1.00 97.94 71 SER A O 1
ATOM 568 N N . VAL A 1 72 ? 9.526 -3.444 -0.284 1.00 98.62 72 VAL A N 1
ATOM 569 C CA . VAL A 1 72 ? 9.993 -2.884 -1.566 1.00 98.62 72 VAL A CA 1
ATOM 570 C C . VAL A 1 72 ? 9.018 -1.834 -2.117 1.00 98.62 72 VAL A C 1
ATOM 572 O O . VAL A 1 72 ? 7.912 -2.158 -2.546 1.00 98.62 72 VAL A O 1
ATOM 575 N N . VAL A 1 73 ? 9.385 -0.549 -2.093 1.00 98.31 73 VAL A N 1
ATOM 576 C CA . VAL A 1 73 ? 8.444 0.536 -2.448 1.00 98.31 73 VAL A CA 1
ATOM 577 C C . VAL A 1 73 ? 8.108 0.558 -3.932 1.00 98.31 73 VAL A C 1
ATOM 579 O O . VAL A 1 73 ? 6.940 0.733 -4.278 1.00 98.31 73 VAL A O 1
ATOM 582 N N . TRP A 1 74 ? 9.087 0.335 -4.809 1.00 98.56 74 TRP A N 1
ATOM 583 C CA . TRP A 1 74 ? 8.833 0.371 -6.248 1.00 98.56 74 TRP A CA 1
ATOM 584 C C . TRP A 1 74 ? 7.814 -0.687 -6.685 1.00 98.56 74 TRP A C 1
ATOM 586 O O . TRP A 1 74 ? 7.006 -0.431 -7.570 1.00 98.56 74 TRP A O 1
ATOM 596 N N . TYR A 1 75 ? 7.750 -1.831 -6.001 1.00 98.81 75 TYR A N 1
ATOM 597 C CA . TYR A 1 75 ? 6.758 -2.866 -6.288 1.00 98.81 75 TYR A CA 1
ATOM 598 C C . TYR A 1 75 ? 5.331 -2.402 -5.937 1.00 98.81 75 TYR A C 1
ATOM 600 O O . TYR A 1 75 ? 4.382 -2.640 -6.689 1.00 98.81 75 TYR A O 1
ATOM 608 N N . SER A 1 76 ? 5.169 -1.647 -4.840 1.00 98.75 76 SER A N 1
ATOM 609 C CA . SER A 1 76 ? 3.901 -0.972 -4.518 1.00 98.75 76 SER A CA 1
ATOM 610 C C . SER A 1 76 ? 3.504 0.037 -5.591 1.00 98.75 76 SER A C 1
ATOM 612 O O . SER A 1 76 ? 2.344 0.067 -5.993 1.00 98.75 76 SER A O 1
ATOM 614 N N . GLN A 1 77 ? 4.461 0.836 -6.073 1.00 98.62 77 GLN A N 1
ATOM 615 C CA . GLN A 1 77 ? 4.222 1.826 -7.125 1.00 98.62 77 GLN A CA 1
ATOM 616 C C . GLN A 1 77 ? 3.784 1.154 -8.427 1.00 98.62 77 GLN A C 1
ATOM 618 O O . GLN A 1 77 ? 2.811 1.588 -9.034 1.00 98.62 77 GLN A O 1
ATOM 623 N N . LEU A 1 78 ? 4.444 0.069 -8.842 1.00 98.69 78 LEU A N 1
ATOM 624 C CA . LEU A 1 78 ? 4.056 -0.683 -10.038 1.00 98.69 78 LEU A CA 1
ATOM 625 C C . LEU A 1 78 ? 2.657 -1.290 -9.903 1.00 98.69 78 LEU A C 1
ATOM 627 O O . LEU A 1 78 ? 1.851 -1.171 -10.825 1.00 98.69 78 LEU A O 1
ATOM 631 N N . THR A 1 79 ? 2.333 -1.852 -8.737 1.00 98.81 79 THR A N 1
ATOM 632 C CA . THR A 1 79 ? 0.996 -2.401 -8.464 1.00 98.81 79 THR A CA 1
ATOM 633 C C . THR A 1 79 ? -0.076 -1.307 -8.529 1.00 98.81 79 THR A C 1
ATOM 635 O O . THR A 1 79 ? -1.090 -1.470 -9.207 1.00 98.81 79 THR A O 1
ATOM 638 N N . ALA A 1 80 ? 0.153 -0.159 -7.884 1.00 98.56 80 ALA A N 1
ATOM 639 C CA . ALA A 1 80 ? -0.773 0.974 -7.903 1.00 98.56 80 ALA A CA 1
ATOM 640 C C . ALA A 1 80 ? -0.909 1.596 -9.307 1.00 98.56 80 ALA A C 1
ATOM 642 O O . ALA A 1 80 ? -2.011 1.952 -9.721 1.00 98.56 80 ALA A O 1
ATOM 643 N N . LYS A 1 81 ? 0.178 1.673 -10.083 1.00 98.31 81 LYS A N 1
ATOM 644 C CA . LYS A 1 81 ? 0.157 2.138 -11.481 1.00 98.31 81 LYS A CA 1
ATOM 645 C C . LYS A 1 81 ? -0.628 1.202 -12.391 1.00 98.31 81 LYS A C 1
ATOM 647 O O . LYS A 1 81 ? -1.443 1.677 -13.175 1.00 98.31 81 LYS A O 1
ATOM 652 N N . ALA A 1 82 ? -0.432 -0.110 -12.260 1.00 98.56 82 ALA A N 1
ATOM 653 C CA . ALA A 1 82 ? -1.197 -1.113 -13.004 1.00 98.56 82 ALA A CA 1
ATOM 654 C C . ALA A 1 82 ? -2.699 -1.055 -12.668 1.00 98.56 82 ALA A C 1
ATOM 656 O O . ALA A 1 82 ? -3.555 -1.296 -13.523 1.00 98.56 82 ALA A O 1
ATOM 657 N N . LEU A 1 83 ? -3.035 -0.678 -11.432 1.00 98.25 83 LEU A N 1
ATOM 658 C CA . LEU A 1 83 ? -4.404 -0.388 -11.023 1.00 98.25 83 LEU A CA 1
ATOM 659 C C . LEU A 1 83 ? -4.937 0.885 -11.700 1.00 98.25 83 LEU A C 1
ATOM 661 O O . LEU A 1 83 ? -6.068 0.893 -12.187 1.00 98.25 83 LEU A O 1
ATOM 665 N N . GLY A 1 84 ? -4.120 1.932 -11.778 1.00 98.06 84 GLY A N 1
ATOM 666 C CA . GLY A 1 84 ? -4.501 3.246 -12.286 1.00 98.06 84 GLY A CA 1
ATOM 667 C C . GLY A 1 84 ? -5.253 4.079 -11.244 1.00 98.06 84 GLY A C 1
ATOM 668 O O . GLY A 1 84 ? -5.915 3.546 -10.347 1.00 98.06 84 GLY A O 1
ATOM 669 N N . GLN A 1 85 ? -5.161 5.404 -11.383 1.00 97.44 85 GLN A N 1
ATOM 670 C CA . GLN A 1 85 ? -5.603 6.372 -10.373 1.00 97.44 85 GLN A CA 1
ATOM 671 C C . GLN A 1 85 ? -7.078 6.201 -9.964 1.00 97.44 85 GLN A C 1
ATOM 673 O O . GLN A 1 85 ? -7.383 6.160 -8.774 1.00 97.44 85 GLN A O 1
ATOM 678 N N . ASP A 1 86 ? -7.993 6.018 -10.919 1.00 97.75 86 ASP A N 1
ATOM 679 C CA . ASP A 1 86 ? -9.432 5.928 -10.626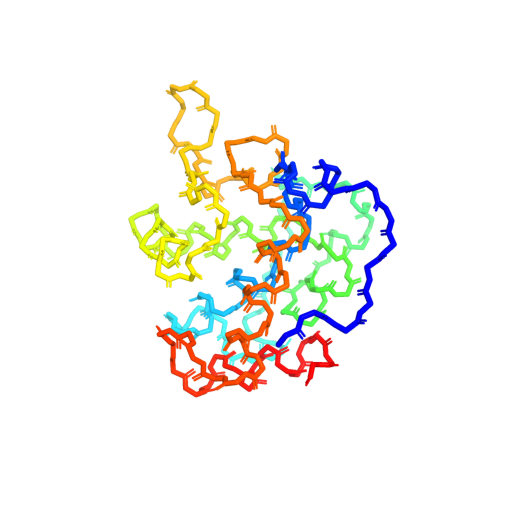 1.00 97.75 86 ASP A CA 1
ATOM 680 C C . ASP A 1 86 ? -9.807 4.687 -9.814 1.00 97.75 86 ASP A C 1
ATOM 682 O O . ASP A 1 86 ? -10.667 4.731 -8.931 1.00 97.75 86 ASP A O 1
ATOM 686 N N . ARG A 1 87 ? -9.199 3.536 -10.124 1.00 98.31 87 ARG A N 1
ATOM 687 C CA . ARG A 1 87 ? -9.426 2.312 -9.345 1.00 98.31 87 ARG A CA 1
ATOM 688 C C . ARG A 1 87 ? -8.761 2.438 -7.980 1.00 98.31 87 ARG A C 1
ATOM 690 O O . ARG A 1 87 ? -9.392 2.100 -6.985 1.00 98.31 87 ARG A O 1
ATOM 697 N N . PHE A 1 88 ? -7.550 2.989 -7.920 1.00 98.69 88 PHE A N 1
ATOM 698 C CA . PHE A 1 88 ? -6.834 3.228 -6.669 1.00 98.69 88 PHE A CA 1
ATOM 699 C C . PHE A 1 88 ? -7.626 4.115 -5.696 1.00 98.69 88 PHE A C 1
ATOM 701 O O . PHE A 1 88 ? -7.798 3.749 -4.529 1.00 98.69 88 PHE A O 1
ATOM 708 N N . GLN A 1 89 ? -8.209 5.213 -6.185 1.00 98.62 89 GLN A N 1
ATOM 709 C CA . GLN A 1 89 ? -9.109 6.059 -5.401 1.00 98.62 89 GLN A CA 1
ATOM 710 C C . GLN A 1 89 ? -10.352 5.287 -4.948 1.00 98.62 89 GLN A C 1
ATOM 712 O O . GLN A 1 89 ? -10.689 5.314 -3.764 1.00 98.62 89 GLN A O 1
ATOM 717 N N . ARG A 1 90 ? -11.013 4.558 -5.860 1.00 98.75 90 ARG A N 1
ATOM 718 C CA . ARG A 1 90 ? -12.230 3.796 -5.535 1.00 98.75 90 ARG A CA 1
ATOM 719 C C . ARG A 1 90 ? -12.003 2.763 -4.439 1.00 98.75 90 ARG A C 1
ATOM 721 O O . ARG A 1 90 ? -12.793 2.727 -3.500 1.00 98.75 90 ARG A O 1
ATOM 728 N N . TYR A 1 91 ? -10.938 1.966 -4.512 1.00 98.88 91 TYR A N 1
ATOM 729 C CA . TYR A 1 91 ? -10.633 1.004 -3.450 1.00 98.88 91 TYR A CA 1
ATOM 730 C C . TYR A 1 91 ? -10.308 1.692 -2.127 1.00 98.88 91 TYR A C 1
ATOM 732 O O . TYR A 1 91 ? -10.834 1.292 -1.091 1.00 98.88 91 TYR A O 1
ATOM 740 N N . THR A 1 92 ? -9.485 2.745 -2.145 1.00 98.75 92 THR A N 1
ATOM 741 C CA . THR A 1 92 ? -9.113 3.467 -0.917 1.00 98.75 92 THR A CA 1
ATOM 742 C C . THR A 1 92 ? -10.351 4.028 -0.208 1.00 98.75 92 THR A C 1
ATOM 744 O O . THR A 1 92 ? -10.502 3.869 1.009 1.00 98.75 92 THR A O 1
ATOM 747 N N . SER A 1 93 ? -11.289 4.600 -0.970 1.00 98.81 93 SER A N 1
ATOM 748 C CA . SER A 1 93 ? -12.588 5.049 -0.459 1.00 98.81 93 SER A CA 1
ATOM 749 C C . SER A 1 93 ? -13.458 3.885 0.023 1.00 98.81 93 SER A C 1
ATOM 751 O O . SER A 1 93 ? -14.006 3.954 1.121 1.00 98.81 93 SER A O 1
ATOM 753 N N . ALA A 1 94 ? -13.556 2.795 -0.743 1.00 98.75 94 ALA A N 1
ATOM 754 C CA . ALA A 1 94 ? -14.373 1.628 -0.402 1.00 98.75 94 ALA A CA 1
ATOM 755 C C . ALA A 1 94 ? -13.896 0.915 0.875 1.00 98.75 94 ALA A C 1
ATOM 757 O O . ALA A 1 94 ? -14.701 0.405 1.655 1.00 98.75 94 ALA A O 1
ATOM 758 N N . PHE A 1 95 ? -12.590 0.922 1.141 1.00 98.81 95 PHE A N 1
ATOM 759 C CA . PHE A 1 95 ? -12.030 0.395 2.386 1.00 98.81 95 PHE A CA 1
ATOM 760 C C . PHE A 1 95 ? -12.314 1.319 3.582 1.00 98.81 95 PHE A C 1
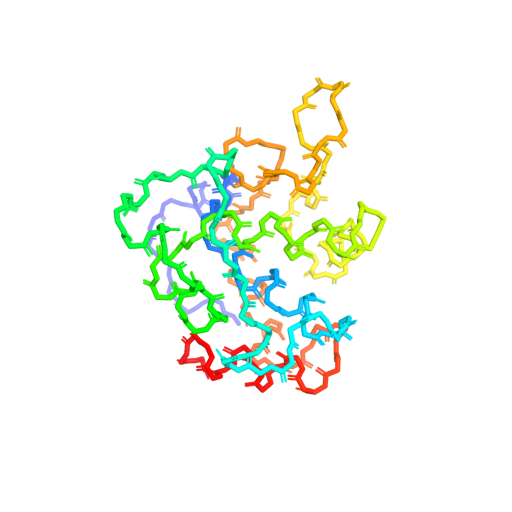ATOM 762 O O . PHE A 1 95 ? -12.309 0.872 4.736 1.00 98.81 95 PHE A O 1
ATOM 769 N N . GLY A 1 96 ? -12.640 2.590 3.326 1.00 98.50 96 GLY A N 1
ATOM 770 C CA . GLY A 1 96 ? -12.733 3.633 4.345 1.00 98.50 96 GLY A CA 1
ATOM 771 C C . GLY A 1 96 ? -11.368 3.896 4.977 1.00 98.50 96 GLY A C 1
ATOM 772 O O . GLY A 1 96 ? -11.263 3.965 6.200 1.00 98.50 96 GLY A O 1
ATOM 773 N N . TYR A 1 97 ? -10.314 3.941 4.155 1.00 98.75 97 TYR A N 1
ATOM 774 C CA . TYR A 1 97 ? -8.937 4.033 4.632 1.00 98.75 97 TYR A CA 1
ATOM 775 C C . TYR A 1 97 ? -8.567 5.485 4.978 1.00 98.75 97 TYR A C 1
ATOM 777 O O . TYR A 1 97 ? -8.084 6.242 4.135 1.00 98.75 97 TYR A O 1
ATOM 785 N N . GLY A 1 98 ? -8.799 5.877 6.233 1.00 98.69 98 GLY A N 1
ATOM 786 C CA . GLY A 1 98 ? -8.430 7.197 6.750 1.00 98.69 98 GLY A CA 1
ATOM 787 C C . GLY A 1 98 ? -9.140 8.346 6.029 1.00 98.69 98 GLY A C 1
ATOM 788 O O . GLY A 1 98 ? -10.362 8.337 5.886 1.00 98.69 98 GLY A O 1
ATOM 789 N N . ASN A 1 99 ? -8.381 9.343 5.567 1.00 98.69 99 ASN A N 1
ATOM 790 C CA . ASN A 1 99 ? -8.912 10.436 4.742 1.00 98.69 99 ASN A CA 1
ATOM 791 C C . ASN A 1 99 ? -9.191 10.033 3.280 1.00 98.69 99 ASN A C 1
ATOM 793 O O . ASN A 1 99 ? -9.777 10.828 2.553 1.00 98.69 99 ASN A O 1
ATOM 797 N N . ALA A 1 100 ? -8.768 8.834 2.860 1.00 98.50 100 ALA A N 1
ATOM 798 C CA . ALA A 1 100 ? -8.858 8.315 1.497 1.00 98.50 100 ALA A CA 1
ATOM 799 C C . ALA A 1 100 ? -8.316 9.252 0.400 1.00 98.50 100 ALA A C 1
ATOM 801 O O . ALA A 1 100 ? -8.687 9.116 -0.766 1.00 98.50 100 ALA A O 1
ATOM 802 N N . ASP A 1 101 ? -7.437 10.186 0.760 1.00 98.25 101 ASP A N 1
ATOM 803 C CA . ASP A 1 101 ? -6.866 11.146 -0.175 1.00 98.25 101 ASP A CA 1
ATOM 804 C C . ASP A 1 101 ? -5.636 10.542 -0.848 1.00 98.25 101 ASP A C 1
ATOM 806 O O . ASP A 1 101 ? -4.537 10.519 -0.289 1.00 98.25 101 ASP A O 1
ATOM 810 N N . VAL A 1 102 ? -5.828 10.053 -2.070 1.00 98.06 102 VAL A N 1
ATOM 811 C CA . VAL A 1 102 ? -4.749 9.536 -2.914 1.00 98.06 102 VAL A CA 1
ATOM 812 C C . VAL A 1 102 ? -4.421 10.481 -4.065 1.00 98.06 102 VAL A C 1
ATOM 814 O O . VAL A 1 102 ? -4.019 10.027 -5.130 1.00 98.06 102 VAL A O 1
ATOM 817 N N . SER A 1 103 ? -4.589 11.792 -3.888 1.00 96.88 103 SER A N 1
ATOM 818 C CA . SER A 1 103 ? -4.211 12.783 -4.906 1.00 96.88 103 SER A CA 1
ATOM 819 C C . SER A 1 103 ? -2.693 12.883 -5.128 1.00 96.88 103 SER A C 1
ATOM 821 O O . SER A 1 103 ? -2.262 13.177 -6.246 1.00 96.88 103 SER A O 1
ATOM 823 N N . GLY A 1 104 ? -1.889 12.569 -4.106 1.00 95.81 104 GLY A N 1
ATOM 824 C CA . GLY A 1 104 ? -0.432 12.655 -4.145 1.00 95.81 104 GLY A CA 1
ATOM 825 C C . GLY A 1 104 ? 0.082 14.052 -3.790 1.00 95.81 104 GLY A C 1
ATOM 826 O O . GLY A 1 104 ? -0.465 14.742 -2.931 1.00 95.81 104 GLY A O 1
ATOM 827 N N . GLU A 1 105 ? 1.175 14.469 -4.420 1.00 90.12 105 GLU A N 1
ATOM 828 C CA . GLU A 1 105 ? 1.732 15.806 -4.227 1.00 90.12 105 GLU A CA 1
ATOM 829 C C . GLU A 1 105 ? 0.800 16.891 -4.802 1.00 90.12 105 GLU A C 1
ATOM 831 O O . GLU A 1 105 ? 0.233 16.703 -5.889 1.00 90.12 105 GLU A O 1
ATOM 836 N N . PRO A 1 106 ? 0.676 18.056 -4.133 1.00 88.00 106 PRO A N 1
ATOM 837 C CA . PRO A 1 106 ? -0.175 19.147 -4.598 1.00 88.00 106 PRO A CA 1
ATOM 838 C C . PRO A 1 106 ? 0.097 19.520 -6.061 1.00 88.00 106 PRO A C 1
ATOM 840 O O . PRO A 1 106 ? 1.220 19.857 -6.433 1.00 88.00 106 PRO A O 1
ATOM 843 N N . GLY A 1 107 ? -0.941 19.445 -6.897 1.00 85.44 107 GLY A N 1
ATOM 844 C CA . GLY A 1 107 ? -0.887 19.808 -8.318 1.00 85.44 107 GLY A CA 1
ATOM 845 C C . GLY A 1 107 ? -0.222 18.790 -9.254 1.00 85.44 107 GLY A C 1
ATOM 846 O O . GLY A 1 107 ? -0.207 19.030 -10.459 1.00 85.44 107 GLY A O 1
ATOM 847 N N . LYS A 1 108 ? 0.308 17.662 -8.754 1.00 86.38 108 LYS A N 1
ATOM 848 C CA . LYS A 1 108 ? 0.984 16.652 -9.595 1.00 86.38 108 LYS A CA 1
ATOM 849 C C . LYS A 1 108 ? 0.103 15.472 -10.003 1.00 86.38 108 LYS A C 1
ATOM 851 O O . LYS A 1 108 ? 0.442 14.787 -10.961 1.00 86.38 108 LYS A O 1
ATOM 856 N N . HIS A 1 109 ? -1.000 15.225 -9.289 1.00 83.38 109 HIS A N 1
ATOM 857 C CA . HIS A 1 109 ? -1.904 14.086 -9.521 1.00 83.38 109 HIS A CA 1
ATOM 858 C C . HIS A 1 109 ? -1.176 12.728 -9.597 1.00 83.38 109 HIS A C 1
ATOM 860 O O . HIS A 1 109 ? -1.555 11.840 -10.358 1.00 83.38 109 HIS A O 1
ATOM 866 N N . ASN A 1 110 ? -0.123 12.560 -8.794 1.00 91.69 110 ASN A N 1
ATOM 867 C CA . ASN A 1 110 ? 0.773 11.404 -8.807 1.00 91.69 110 ASN A CA 1
ATOM 868 C C . ASN A 1 110 ? 0.450 10.396 -7.691 1.00 91.69 110 ASN A C 1
ATOM 870 O O . ASN A 1 110 ? 1.338 9.804 -7.081 1.00 91.69 110 ASN A O 1
ATOM 874 N N . GLY A 1 111 ? -0.836 10.186 -7.412 1.00 94.81 111 GLY A N 1
ATOM 875 C CA . GLY A 1 111 ? -1.306 9.337 -6.318 1.00 94.81 111 GLY A CA 1
ATOM 876 C C . GLY A 1 111 ? -0.687 7.941 -6.284 1.00 94.81 111 GLY A C 1
ATOM 877 O O . GLY A 1 111 ? -0.195 7.485 -5.246 1.00 94.81 111 GLY A O 1
ATOM 878 N N . THR A 1 112 ? -0.649 7.285 -7.444 1.00 97.19 112 THR A N 1
ATOM 879 C CA . THR A 1 112 ? -0.067 5.946 -7.621 1.00 97.19 112 THR A CA 1
ATOM 880 C C . THR A 1 112 ? 1.456 5.899 -7.464 1.00 97.19 112 THR A C 1
ATOM 882 O O . THR A 1 112 ? 2.009 4.811 -7.310 1.00 97.19 112 THR A O 1
ATOM 885 N N . ASP A 1 113 ? 2.147 7.045 -7.486 1.00 95.25 113 ASP A N 1
ATOM 886 C CA . ASP A 1 113 ? 3.596 7.115 -7.259 1.00 95.25 113 ASP A CA 1
ATOM 887 C C . ASP A 1 113 ? 3.954 7.055 -5.772 1.00 95.25 113 ASP A C 1
ATOM 889 O O . ASP A 1 113 ? 5.084 6.711 -5.431 1.00 95.25 113 ASP A O 1
ATOM 893 N N . GLY A 1 114 ? 3.021 7.354 -4.866 1.00 95.00 114 GLY A N 1
ATOM 894 C CA . GLY A 1 114 ? 3.328 7.298 -3.440 1.00 95.00 114 GLY A CA 1
ATOM 895 C C . GLY A 1 114 ? 2.486 8.184 -2.539 1.00 95.00 114 GLY A C 1
ATOM 896 O O . GLY A 1 114 ? 3.029 8.699 -1.565 1.00 95.00 114 GLY A O 1
ATOM 897 N N . ALA A 1 115 ? 1.177 8.333 -2.778 1.00 97.69 115 ALA A N 1
ATOM 898 C CA . ALA A 1 115 ? 0.290 9.081 -1.871 1.00 97.69 115 ALA A CA 1
ATOM 899 C C . ALA A 1 115 ? 0.398 8.645 -0.392 1.00 97.69 115 ALA A C 1
ATOM 901 O O . ALA A 1 115 ? 0.129 9.428 0.515 1.00 97.69 115 ALA A O 1
ATOM 902 N N . TRP A 1 116 ? 0.827 7.405 -0.134 1.00 98.19 116 TRP A N 1
ATOM 903 C CA . TRP A 1 116 ? 1.029 6.836 1.200 1.00 98.19 116 TRP A CA 1
ATOM 904 C C . TRP A 1 116 ? 2.370 7.196 1.869 1.00 98.19 116 TRP A C 1
ATOM 906 O O . TRP A 1 116 ? 2.534 6.926 3.064 1.00 98.19 116 TRP A O 1
ATOM 916 N N . ILE A 1 117 ? 3.324 7.801 1.149 1.00 96.00 117 ILE A N 1
ATOM 917 C CA . ILE A 1 117 ? 4.696 8.081 1.609 1.00 96.00 117 ILE A CA 1
ATOM 918 C C . ILE A 1 117 ? 4.883 9.589 1.802 1.00 96.00 117 ILE A C 1
ATOM 920 O O . ILE A 1 11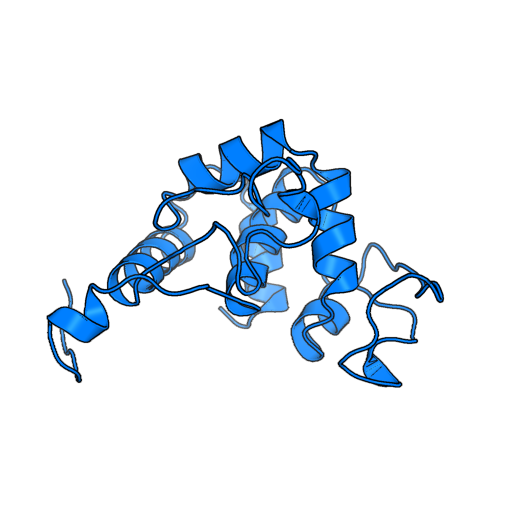7 ? 5.175 10.303 0.851 1.00 96.00 117 ILE A O 1
ATOM 924 N N . ILE A 1 118 ? 4.715 10.077 3.038 1.00 92.12 118 ILE A N 1
ATOM 925 C CA . ILE A 1 118 ? 4.882 11.501 3.405 1.00 92.12 118 ILE A CA 1
ATOM 926 C C . ILE A 1 118 ? 4.103 12.420 2.437 1.00 92.12 118 ILE A C 1
ATOM 928 O O . ILE A 1 118 ? 4.578 13.461 2.002 1.00 92.12 118 ILE A O 1
ATOM 932 N N . SER A 1 119 ? 2.880 12.019 2.082 1.00 95.75 119 SER A N 1
ATOM 933 C CA . SER A 1 119 ? 2.090 12.679 1.031 1.00 95.75 119 SER A CA 1
ATOM 934 C C . SER A 1 119 ? 0.627 12.859 1.468 1.00 95.75 119 SER A C 1
ATOM 936 O O . SER A 1 119 ? 0.383 13.072 2.655 1.00 95.75 119 SER A O 1
ATOM 938 N N . SER A 1 120 ? -0.340 12.848 0.555 1.00 97.88 120 SER A N 1
ATOM 939 C CA . SER A 1 120 ? -1.743 13.195 0.821 1.00 97.88 120 SER A CA 1
ATOM 940 C C . SER A 1 120 ? -2.481 12.213 1.743 1.00 97.88 120 SER A C 1
ATOM 942 O O . SER A 1 120 ? -3.327 12.624 2.544 1.00 97.88 120 SER A O 1
ATOM 944 N N . LEU A 1 121 ? -2.161 10.915 1.676 1.00 98.69 121 LEU A N 1
ATOM 945 C CA . LEU A 1 121 ? -2.908 9.886 2.397 1.00 98.69 121 LEU A CA 1
ATOM 946 C C . LEU A 1 121 ? -2.555 9.913 3.884 1.00 98.69 121 LEU A C 1
ATOM 948 O O . LEU A 1 121 ? -1.383 9.831 4.274 1.00 98.69 121 LEU A O 1
ATOM 952 N N . ARG A 1 122 ? -3.586 9.991 4.727 1.00 98.75 122 ARG A N 1
ATOM 953 C CA . ARG A 1 122 ? -3.463 10.025 6.185 1.00 98.75 122 ARG A CA 1
ATOM 954 C C . ARG A 1 122 ? -4.480 9.092 6.838 1.00 98.75 122 ARG A C 1
ATOM 956 O O . ARG A 1 122 ? -5.649 9.093 6.461 1.00 98.75 122 ARG A O 1
ATOM 963 N N . ILE A 1 123 ? -4.056 8.343 7.851 1.00 98.81 123 ILE A N 1
ATOM 964 C CA . ILE A 1 123 ? -4.905 7.443 8.645 1.00 98.81 123 ILE A CA 1
ATOM 965 C C . ILE A 1 123 ? -4.483 7.476 10.119 1.00 98.81 123 ILE A C 1
ATOM 967 O O . ILE A 1 123 ? -3.295 7.615 10.417 1.00 98.81 123 ILE A O 1
ATOM 971 N N . SER A 1 124 ? -5.436 7.376 11.045 1.00 98.50 124 SER A N 1
ATOM 972 C CA . SER A 1 124 ? -5.153 7.282 12.484 1.00 98.50 124 SER A CA 1
ATOM 973 C C . SER A 1 124 ? -4.992 5.833 12.960 1.00 98.50 124 SER A C 1
ATOM 975 O O . SER A 1 124 ? -5.466 4.907 12.295 1.00 98.50 124 SER A O 1
ATOM 977 N N . PRO A 1 125 ? -4.381 5.591 14.134 1.00 97.56 125 PRO A N 1
ATOM 978 C CA . PRO A 1 125 ? -4.357 4.261 14.748 1.00 97.56 125 PRO A CA 1
ATOM 979 C C . PRO A 1 125 ? -5.748 3.631 14.939 1.00 97.56 125 PRO A C 1
ATOM 981 O O . PRO A 1 125 ? -5.930 2.435 14.705 1.00 97.56 125 PRO A O 1
ATOM 984 N N . LEU A 1 126 ? -6.758 4.417 15.324 1.00 96.94 126 LEU A N 1
ATOM 985 C CA . LEU A 1 126 ? -8.131 3.916 15.465 1.00 96.94 126 LEU A CA 1
ATOM 986 C C . LEU A 1 126 ? -8.752 3.524 14.118 1.00 96.94 126 LEU A C 1
ATOM 988 O O . LEU A 1 126 ? -9.481 2.533 14.037 1.00 96.94 126 LEU A O 1
ATOM 992 N N . GLU A 1 127 ? -8.442 4.263 13.055 1.00 98.44 127 GLU A N 1
ATOM 993 C CA . GLU A 1 127 ? -8.886 3.946 11.696 1.00 98.44 127 GLU A CA 1
ATOM 994 C C . GLU A 1 127 ? -8.148 2.734 11.115 1.00 98.44 127 GLU A C 1
ATOM 996 O O . GLU A 1 127 ? -8.785 1.899 10.473 1.00 98.44 127 GLU A O 1
ATOM 1001 N N . GLN A 1 128 ? -6.849 2.571 11.401 1.00 98.31 128 GLN A N 1
ATOM 1002 C CA . GLN A 1 128 ? -6.095 1.345 11.097 1.00 98.31 128 GLN A CA 1
ATOM 1003 C C . GLN A 1 128 ? -6.786 0.129 11.729 1.00 98.31 128 GLN A C 1
ATOM 1005 O O . GLN A 1 128 ? -7.058 -0.857 11.047 1.00 98.31 128 GLN A O 1
ATOM 1010 N N . LEU A 1 129 ? -7.163 0.216 13.010 1.00 96.88 129 LEU A N 1
ATOM 1011 C CA . LEU A 1 129 ? -7.892 -0.857 13.691 1.00 96.88 129 LEU A CA 1
ATOM 1012 C C . LEU A 1 129 ? -9.267 -1.120 13.061 1.00 96.88 129 LEU A C 1
ATOM 1014 O O . LEU A 1 129 ? -9.699 -2.270 12.986 1.00 96.88 129 LEU A O 1
ATOM 1018 N N . ALA A 1 130 ? -9.975 -0.082 12.613 1.00 97.88 130 ALA A N 1
ATOM 1019 C CA . ALA A 1 130 ? -11.244 -0.247 11.908 1.00 97.88 130 ALA A CA 1
ATOM 1020 C C . ALA A 1 130 ? -11.060 -0.959 10.556 1.00 97.88 130 ALA A C 1
ATOM 1022 O O . ALA A 1 130 ? -11.829 -1.868 10.245 1.00 97.88 130 ALA A O 1
ATOM 1023 N N . PHE A 1 131 ? -10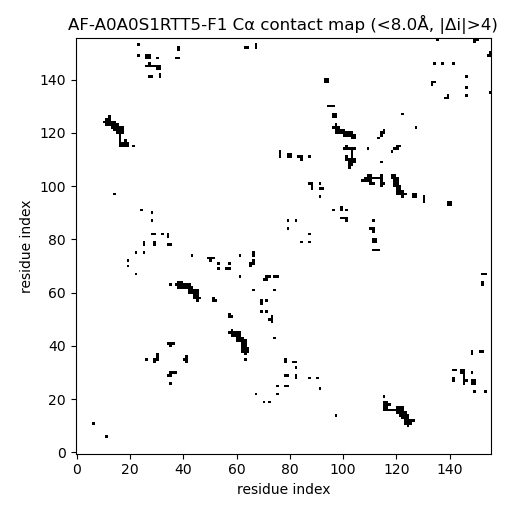.028 -0.598 9.788 1.00 98.56 131 PHE A N 1
ATOM 1024 C CA . PHE A 1 131 ? -9.660 -1.276 8.543 1.00 98.56 131 PHE A CA 1
ATOM 1025 C C . PHE A 1 131 ? -9.305 -2.751 8.787 1.00 98.56 131 PHE A C 1
ATOM 1027 O O . PHE A 1 131 ? -9.898 -3.628 8.161 1.00 98.56 131 PHE A O 1
ATOM 1034 N N . LEU A 1 132 ? -8.431 -3.037 9.758 1.00 97.75 132 LEU A N 1
ATOM 1035 C CA . LEU A 1 132 ? -8.044 -4.407 10.116 1.00 97.75 132 LEU A CA 1
ATOM 1036 C C . LEU A 1 132 ? -9.238 -5.233 10.607 1.00 97.75 132 LEU A C 1
ATOM 1038 O O . LEU A 1 132 ? -9.380 -6.391 10.233 1.00 97.75 132 LEU A O 1
ATOM 1042 N N . ARG A 1 133 ? -10.161 -4.642 11.375 1.00 97.25 133 ARG A N 1
ATOM 1043 C CA . ARG A 1 133 ? -11.409 -5.319 11.766 1.00 97.25 133 ARG A CA 1
ATOM 1044 C C . ARG A 1 133 ? -12.263 -5.703 10.564 1.00 97.25 133 ARG A C 1
ATOM 1046 O O . ARG A 1 133 ? -12.811 -6.800 10.561 1.00 97.25 133 ARG A O 1
ATOM 1053 N N . LYS A 1 134 ? -12.396 -4.835 9.558 1.00 98.38 134 LYS A N 1
ATOM 1054 C CA . LYS A 1 134 ? -13.118 -5.193 8.327 1.00 98.38 134 LYS A CA 1
ATOM 1055 C C . LYS A 1 134 ? -12.389 -6.295 7.560 1.00 98.38 134 LYS A C 1
ATOM 1057 O O . LYS A 1 134 ? -13.046 -7.180 7.025 1.00 98.38 134 LYS A O 1
ATOM 1062 N N . LEU A 1 135 ? -11.057 -6.250 7.521 1.00 97.62 135 LEU A N 1
ATOM 1063 C CA . LEU A 1 135 ? -10.227 -7.259 6.866 1.00 97.62 135 LEU A CA 1
ATOM 1064 C C . LEU A 1 135 ? -10.447 -8.652 7.474 1.00 97.62 135 LEU A C 1
ATOM 1066 O O . LEU A 1 135 ? -10.893 -9.551 6.764 1.00 97.62 135 LEU A O 1
ATOM 1070 N N . VAL A 1 136 ? -10.220 -8.812 8.783 1.00 96.19 136 VAL A N 1
ATOM 1071 C CA . VAL A 1 136 ? -10.308 -10.124 9.460 1.00 96.19 136 VAL A CA 1
ATOM 1072 C C . VAL A 1 136 ? -11.731 -10.686 9.489 1.00 96.19 136 VAL A C 1
ATOM 1074 O O . VAL A 1 136 ? -11.920 -11.894 9.491 1.00 96.19 136 VAL A O 1
ATOM 1077 N N . ASN A 1 137 ? -12.750 -9.820 9.459 1.00 97.19 137 ASN A N 1
ATOM 1078 C CA . ASN A 1 137 ? -14.151 -10.244 9.370 1.00 97.19 137 ASN A CA 1
ATOM 1079 C C . ASN A 1 137 ? -14.643 -10.414 7.921 1.00 97.19 137 ASN A C 1
ATOM 1081 O O . ASN A 1 137 ? -15.839 -10.611 7.718 1.00 97.19 137 ASN A O 1
ATOM 1085 N N . ARG A 1 138 ? -13.757 -10.305 6.918 1.00 97.94 138 ARG A N 1
ATOM 1086 C CA . ARG A 1 138 ? -14.078 -10.424 5.484 1.00 97.94 138 ARG A CA 1
ATOM 1087 C C . ARG A 1 138 ? -15.192 -9.456 5.011 1.00 97.94 138 ARG A C 1
ATOM 1089 O O . ARG A 1 138 ? -16.086 -9.831 4.262 1.00 97.94 138 ARG A O 1
ATOM 1096 N N . GLN A 1 139 ? -15.154 -8.198 5.468 1.00 98.50 139 GLN A N 1
ATOM 1097 C CA . GLN A 1 139 ? -16.178 -7.152 5.231 1.00 98.50 139 GLN A CA 1
ATOM 1098 C C . GLN A 1 139 ? -15.758 -6.042 4.248 1.00 98.50 139 GLN A C 1
ATOM 1100 O O . GLN A 1 139 ? -16.464 -5.048 4.074 1.00 98.50 139 GLN A O 1
ATOM 1105 N N . LEU A 1 140 ? -14.581 -6.159 3.647 1.00 98.62 140 LEU A N 1
ATOM 1106 C CA . LEU A 1 140 ? -14.126 -5.281 2.571 1.00 98.62 140 LEU A CA 1
ATOM 1107 C C . LEU A 1 140 ? -14.731 -5.772 1.242 1.00 98.62 140 LEU A C 1
ATOM 1109 O O . LEU A 1 140 ? -14.888 -6.976 1.049 1.00 98.62 140 LEU A O 1
ATOM 1113 N N . PRO A 1 141 ? -15.065 -4.871 0.307 1.00 98.31 141 PRO A N 1
ATOM 1114 C CA . PRO A 1 141 ? -15.689 -5.243 -0.959 1.00 98.31 141 PRO A CA 1
ATOM 1115 C C . PRO A 1 141 ? -14.644 -5.747 -1.969 1.00 98.31 141 PRO A C 1
ATOM 1117 O O . PRO A 1 141 ? -14.365 -5.080 -2.962 1.00 98.31 141 PRO A O 1
ATOM 1120 N N . VAL A 1 142 ? -14.045 -6.905 -1.690 1.00 98.69 142 VAL A N 1
ATOM 1121 C CA . VAL A 1 142 ? -13.095 -7.618 -2.562 1.00 98.69 142 VAL A CA 1
ATOM 1122 C C . VAL A 1 142 ? -13.458 -9.100 -2.647 1.00 98.69 142 VAL A C 1
ATOM 1124 O O . VAL A 1 142 ? -14.181 -9.632 -1.803 1.00 98.69 142 VAL A O 1
ATOM 1127 N N . LYS A 1 143 ? -12.956 -9.789 -3.668 1.00 98.50 143 LYS A N 1
ATOM 1128 C CA . LYS A 1 143 ? -13.111 -11.236 -3.848 1.00 98.50 143 LYS A CA 1
ATOM 1129 C C . LYS A 1 143 ? -12.425 -12.012 -2.724 1.00 98.50 143 LYS A C 1
ATOM 1131 O O . LYS A 1 143 ? -11.384 -11.602 -2.217 1.00 98.50 143 LYS A O 1
ATOM 1136 N N . ALA A 1 144 ? -12.942 -13.208 -2.434 1.00 98.00 144 ALA A N 1
ATOM 1137 C CA . ALA A 1 144 ? -12.345 -14.147 -1.479 1.00 98.00 144 ALA A CA 1
ATOM 1138 C C . ALA A 1 144 ? -10.847 -14.392 -1.744 1.00 98.00 144 ALA A C 1
ATOM 1140 O O . ALA A 1 144 ? -10.045 -14.330 -0.826 1.00 98.00 144 ALA A O 1
ATOM 1141 N N . ALA A 1 145 ? -10.443 -14.553 -3.008 1.00 97.00 145 ALA A N 1
ATOM 1142 C CA . ALA A 1 145 ? -9.038 -14.765 -3.365 1.00 97.00 145 ALA A CA 1
ATOM 1143 C C . ALA A 1 145 ? -8.097 -13.621 -2.927 1.00 97.00 145 ALA A C 1
ATOM 1145 O O . ALA A 1 145 ? -6.930 -13.870 -2.638 1.00 97.00 145 ALA A O 1
ATOM 1146 N N . ALA A 1 146 ? -8.590 -12.378 -2.843 1.00 98.50 146 ALA A N 1
ATOM 1147 C CA . ALA A 1 146 ? -7.784 -11.252 -2.372 1.00 98.50 146 ALA A CA 1
ATOM 1148 C C . ALA A 1 146 ? -7.456 -11.367 -0.881 1.00 98.50 146 ALA A C 1
ATOM 1150 O O . ALA A 1 146 ? -6.353 -11.029 -0.456 1.00 98.50 146 ALA A O 1
ATOM 1151 N N . TYR A 1 147 ? -8.408 -11.880 -0.106 1.00 98.31 147 TYR A N 1
ATOM 1152 C CA . TYR A 1 147 ? -8.210 -12.186 1.298 1.00 98.31 147 TYR A CA 1
ATOM 1153 C C . TYR A 1 147 ? -7.201 -13.309 1.510 1.00 98.31 147 TYR A C 1
ATOM 1155 O O . TYR A 1 147 ? -6.262 -13.135 2.274 1.00 98.31 147 TYR A O 1
ATOM 1163 N N . GLU A 1 148 ? -7.345 -14.413 0.777 1.00 96.88 148 GLU A N 1
ATOM 1164 C CA . GLU A 1 148 ? -6.424 -15.549 0.885 1.00 96.88 148 GLU A CA 1
ATOM 1165 C C . GLU A 1 148 ? -4.984 -15.146 0.541 1.00 96.88 148 GLU A C 1
ATOM 1167 O O . GLU A 1 148 ? -4.035 -15.577 1.193 1.00 96.88 148 GLU A O 1
ATOM 1172 N N . LEU A 1 149 ? -4.787 -14.279 -0.461 1.00 97.06 149 LEU A N 1
ATOM 1173 C CA . LEU A 1 149 ? -3.450 -13.767 -0.755 1.00 97.06 149 LEU A CA 1
ATOM 1174 C C . LEU A 1 149 ? -2.920 -12.864 0.369 1.00 97.06 149 LEU A C 1
ATOM 1176 O O . LEU A 1 149 ? -1.738 -12.942 0.697 1.00 97.06 149 LEU A O 1
ATOM 1180 N N . ALA A 1 150 ? -3.764 -12.019 0.965 1.00 95.69 150 ALA A N 1
ATOM 1181 C CA . ALA A 1 150 ? -3.355 -11.187 2.093 1.00 95.69 150 ALA A CA 1
ATOM 1182 C C . ALA A 1 150 ? -2.929 -12.039 3.302 1.00 95.69 150 ALA A C 1
ATOM 1184 O O . ALA A 1 150 ? -1.865 -11.785 3.863 1.00 95.69 150 ALA A O 1
ATOM 1185 N N . ASP A 1 151 ? -3.681 -13.081 3.649 1.00 94.94 151 ASP A N 1
ATOM 1186 C CA . ASP A 1 151 ? -3.340 -13.970 4.767 1.00 94.94 151 ASP A CA 1
ATOM 1187 C C . ASP A 1 151 ? -1.990 -14.673 4.525 1.00 94.94 151 ASP A C 1
ATOM 1189 O O . ASP A 1 151 ? -1.115 -14.665 5.391 1.00 94.94 151 ASP A O 1
ATOM 1193 N N . ASN A 1 152 ? -1.758 -15.170 3.301 1.00 94.56 152 ASN A N 1
ATOM 1194 C CA . ASN A 1 152 ? -0.489 -15.802 2.913 1.00 94.56 152 ASN A CA 1
ATOM 1195 C C . ASN A 1 152 ? 0.718 -14.850 2.961 1.00 94.56 152 ASN A C 1
ATOM 1197 O O . ASN A 1 152 ? 1.840 -15.286 3.210 1.00 94.56 152 ASN A O 1
ATOM 1201 N N . LEU A 1 153 ? 0.518 -13.563 2.664 1.00 95.75 153 LEU A N 1
ATOM 1202 C CA . LEU A 1 153 ? 1.604 -12.581 2.597 1.00 95.75 153 LEU A CA 1
ATOM 1203 C C . LEU A 1 153 ? 1.948 -11.954 3.950 1.00 95.75 153 LEU A C 1
ATOM 1205 O O . LEU A 1 153 ? 3.080 -11.503 4.130 1.00 95.75 153 LEU A O 1
ATOM 1209 N N . PHE A 1 154 ? 0.979 -11.859 4.860 1.00 92.38 154 PHE A N 1
ATOM 1210 C CA . PHE A 1 154 ? 1.097 -11.064 6.083 1.00 92.38 154 PHE A CA 1
ATOM 1211 C C . PHE A 1 154 ? 0.949 -11.880 7.378 1.00 92.38 154 PHE A C 1
ATOM 1213 O O . PHE A 1 154 ? 1.019 -11.275 8.445 1.00 92.38 154 PHE A O 1
ATOM 1220 N N . GLU A 1 155 ? 0.781 -13.208 7.297 1.00 75.62 155 GLU A N 1
ATOM 1221 C CA . GLU A 1 155 ? 0.505 -14.088 8.450 1.00 75.62 155 GLU A CA 1
ATOM 1222 C C . GLU A 1 155 ? -0.695 -13.587 9.285 1.00 75.62 155 GLU A C 1
ATOM 1224 O O . GLU A 1 155 ? -0.620 -13.484 10.511 1.00 75.62 155 GLU A O 1
ATOM 1229 N N . VAL A 1 156 ? -1.781 -13.198 8.603 1.00 56.19 156 VAL A N 1
ATOM 1230 C CA . VAL A 1 156 ? -3.002 -12.629 9.218 1.00 56.19 156 VAL A CA 1
ATOM 1231 C C . VAL A 1 156 ? -4.016 -13.715 9.542 1.00 56.19 156 VAL A C 1
ATOM 1233 O O . VAL A 1 156 ? -4.158 -14.648 8.723 1.00 56.19 156 VAL A O 1
#

pLDDT: mean 96.36, std 4.85, range [56.19, 98.88]

Organism: Alcaligenes xylosoxydans xylosoxydans (NCBI:txid85698)

Foldseek 3Di:
DDPDDDDDPCQQADKDQCQLVCVLLLLLLLQLVVVAPAQFPDWDADDPPADQPLPPLLRGTDHNLSCLVSVRLSVQLVSLVVCPLVSQLVSLVQLVAAPSDQCWAPPPSSSSNPCRHRTVGIHGNVSVVVSVVCLVVVNGPGDPRSSVRSCVRPVD

Nearest PDB structures (foldseek):
  6ni0-assembly1_A  TM=9.881E-01  e=4.801E-18  Burkholderia thailandensis
  6whl-assembly9_I  TM=9.779E-01  e=1.831E-15  Legionella pneumophila str. Paris
  6huh-assembly1_B  TM=9.673E-01  e=2.159E-14  Klebsiella pneumoniae
  6v6n-assembly4_D  TM=9.575E-01  e=4.476E-14  Agrobacterium tumefaciens
  4mll-assembly4_D  TM=9.345E-01  e=2.144E-12  Escherichia coli

Mean predicted aligned error: 2.86 Å

Sequence (156 aa):
RILFQQGTQQACAERYTPASTFKLAIALMGADAGILQGPHEPVWNYQPAYPDWGGDAWRQPTDPARWIKYSVVWYSQLTAKALGQDRFQRYTSAFGYGNADVSGEPGKHNGTDGAWIISSLRISPLEQLAFLRKLVNRQLPVKAAAYELADNLFEV

Radius of gyration: 15.4 Å; Cα contacts (8 Å, |Δi|>4): 239; chains: 1; bounding box: 37×36×39 Å

Solvent-accessible surface area (backbone atoms only — not comparable to full-atom values): 8662 Å² total; per-residue (Å²): 134,89,88,77,85,86,77,54,72,62,67,39,63,46,62,40,55,50,38,80,68,45,52,61,59,52,46,34,53,25,26,52,73,61,66,36,75,43,59,72,26,56,70,46,71,59,53,93,90,49,75,50,93,64,45,75,76,44,67,37,76,34,22,51,43,52,30,58,76,66,61,35,60,47,60,54,27,52,46,36,49,76,56,28,64,73,52,48,41,49,51,34,50,68,57,56,50,47,72,38,35,46,53,16,53,92,95,64,72,41,20,38,74,40,6,37,54,89,43,49,19,28,33,16,59,56,41,49,52,52,43,50,52,31,54,79,67,70,67,49,98,61,49,70,69,13,53,55,48,43,29,75,60,66,79,101

InterPro domains:
  IPR001460 Penicillin-binding protein, transpeptidase [PF00905] (9-138)
  IPR002137 Beta-lactamase, class-D active site [PS00337] (18-28)
  IPR012338 Beta-lactamase/transpeptidase-like [G3DSA:3.40.710.10] (2-156)
  IPR012338 Beta-lactamase/transpeptidase-like [SSF56601] (3-146)

Secondary structure (DSSP, 8-state):
------S-HHHHHS-B--GGGGHHHHHHHHHHTTS--BTTBS-B---TTS--TTGGGGSS-B-HHHHHHTT-HHHHHHHHHHH-HHHHHHHHHHHT-TT-----STTT--HHHHTTSSSS--B-HHHHHHHHHHHHTT-SSS-HHHHHHHHHHHT-